Protein AF-A0A967F5P3-F1 (afdb_monomer_lite)

Foldseek 3Di:
DVLVVLLVVLVVLQVVQCVDVQGADDCPPVCDPPCLVPHDPNSVSNVVSVVSNVVSVVVVVVVVVD

pLDDT: mean 93.21, std 3.64, range [77.06, 97.62]

Sequence (66 aa):
MMSYWCLFLGGVVMFASFFMPGGAAQSGWTSYAPLANIAPSGQTAWLIGMIFLITSSLLGSVNFIV

Secondary structure (DSSP, 8-state):
-HHHHHHHHHHHHHHHGGGSTT-S--STTTT-TTHHHHS-THHHHHHHHHHHHHHHHHHHHHHHH-

Radius of gyration: 13.42 Å; chains: 1; bounding box: 32×17×37 Å

Structure (mmCIF, N/CA/C/O backbone):
data_AF-A0A967F5P3-F1
#
_entry.id   AF-A0A967F5P3-F1
#
loop_
_atom_site.group_PDB
_atom_site.id
_atom_site.type_symbol
_atom_site.label_atom_id
_atom_site.label_alt_id
_atom_site.label_comp_id
_atom_site.label_asym_id
_atom_site.label_entity_id
_atom_site.label_seq_id
_atom_site.pdbx_PDB_ins_code
_atom_site.Cartn_x
_atom_site.Cartn_y
_atom_site.Cartn_z
_atom_site.occupancy
_atom_site.B_iso_or_equiv
_atom_site.auth_seq_id
_atom_site.auth_comp_id
_atom_site.auth_asym_id
_atom_site.auth_atom_id
_atom_site.pdbx_PDB_model_num
ATOM 1 N N . MET A 1 1 ? -19.033 -4.049 9.589 1.00 77.06 1 MET A N 1
ATOM 2 C CA . MET A 1 1 ? -18.329 -4.706 8.459 1.00 77.06 1 MET A CA 1
ATOM 3 C C . MET A 1 1 ? -17.581 -3.748 7.529 1.00 77.06 1 MET A C 1
ATOM 5 O O . MET A 1 1 ? -16.900 -4.224 6.632 1.00 77.06 1 MET A O 1
ATOM 9 N N . MET A 1 2 ? -17.641 -2.421 7.724 1.00 90.75 2 MET A N 1
ATOM 10 C CA . MET A 1 2 ? -1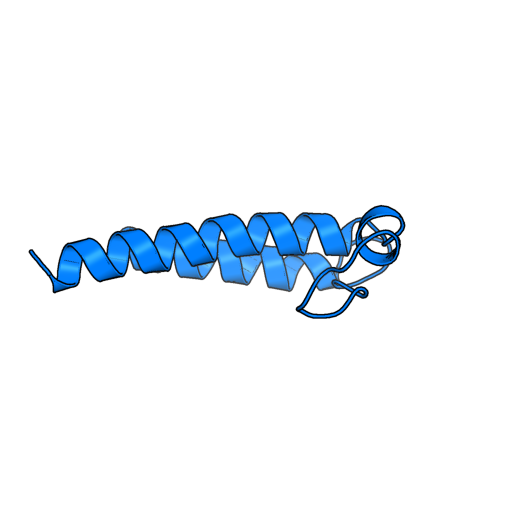6.894 -1.479 6.874 1.00 90.75 2 MET A CA 1
ATOM 11 C C . MET A 1 2 ? -15.370 -1.665 6.969 1.00 90.75 2 MET A C 1
ATOM 13 O O . MET A 1 2 ? -14.682 -1.556 5.961 1.00 90.75 2 MET A O 1
ATOM 17 N N . SER A 1 3 ? -14.857 -2.033 8.149 1.00 92.88 3 SER A N 1
ATOM 18 C CA . SER A 1 3 ? -13.443 -2.378 8.353 1.00 92.88 3 SER A CA 1
ATOM 19 C C . SER A 1 3 ? -12.954 -3.436 7.357 1.00 92.88 3 SER A C 1
ATOM 21 O O . SER A 1 3 ? -11.961 -3.218 6.674 1.00 92.88 3 SER A O 1
ATOM 23 N N . TYR A 1 4 ? -13.705 -4.526 7.175 1.00 95.56 4 TYR A N 1
ATOM 24 C CA . TYR A 1 4 ? -13.380 -5.568 6.196 1.00 95.56 4 TYR A CA 1
ATOM 25 C C . TYR A 1 4 ? -13.292 -5.035 4.756 1.00 95.56 4 TYR A C 1
ATOM 27 O O . TYR A 1 4 ? -12.358 -5.366 4.029 1.00 95.56 4 TYR A O 1
ATOM 35 N N . TRP A 1 5 ? -14.223 -4.177 4.337 1.00 96.62 5 TRP A N 1
ATOM 36 C CA . TRP A 1 5 ? -14.206 -3.619 2.982 1.00 96.62 5 TRP A CA 1
ATOM 37 C C . TRP A 1 5 ? -13.044 -2.646 2.761 1.00 96.62 5 TRP A C 1
ATOM 39 O O . TRP A 1 5 ? -12.444 -2.654 1.689 1.00 96.62 5 TRP A O 1
ATOM 49 N N . CYS A 1 6 ? -12.670 -1.862 3.777 1.00 96.12 6 CYS A N 1
ATOM 50 C CA . CYS A 1 6 ? -11.453 -1.052 3.735 1.00 96.12 6 CYS A CA 1
ATOM 5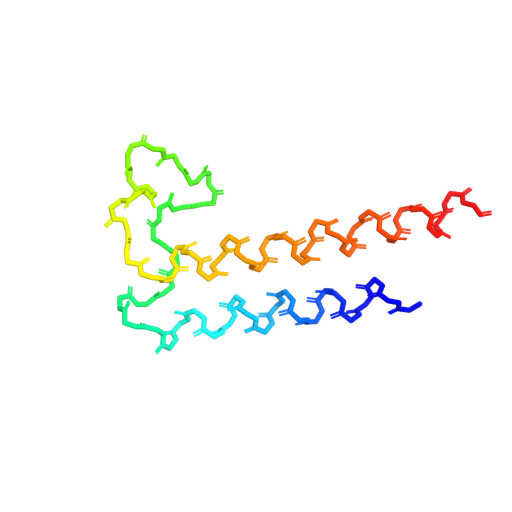1 C C . CYS A 1 6 ? -10.198 -1.930 3.611 1.00 96.12 6 CYS A C 1
ATOM 53 O O . CYS A 1 6 ? -9.336 -1.631 2.790 1.00 96.12 6 CYS A O 1
ATOM 55 N N . LEU A 1 7 ? -10.113 -3.038 4.360 1.00 96.31 7 LEU A N 1
ATOM 56 C CA . LEU A 1 7 ? -9.012 -4.002 4.251 1.00 96.31 7 LEU A CA 1
ATOM 57 C C . LEU A 1 7 ? -8.913 -4.577 2.832 1.00 96.31 7 LEU A C 1
ATOM 59 O O . LEU A 1 7 ? -7.834 -4.588 2.242 1.00 96.31 7 LEU A O 1
ATOM 63 N N . PHE A 1 8 ? -10.044 -5.023 2.279 1.00 96.69 8 PHE A N 1
ATOM 64 C CA . PHE A 1 8 ? -10.112 -5.592 0.936 1.00 96.69 8 PHE A CA 1
ATOM 65 C C . PHE A 1 8 ? -9.680 -4.581 -0.132 1.00 96.69 8 PHE A C 1
ATOM 67 O O . PHE A 1 8 ? -8.809 -4.886 -0.943 1.00 96.69 8 PHE A O 1
ATOM 74 N N . LEU A 1 9 ? -10.226 -3.361 -0.104 1.00 96.81 9 LEU A N 1
ATOM 75 C CA . LEU A 1 9 ? -9.864 -2.309 -1.056 1.00 96.81 9 LEU A CA 1
ATOM 76 C C . LEU A 1 9 ? -8.391 -1.903 -0.932 1.00 96.81 9 LEU A C 1
ATOM 78 O O . LEU A 1 9 ? -7.716 -1.777 -1.951 1.00 96.81 9 LEU A O 1
ATOM 82 N N . GLY A 1 10 ? -7.868 -1.763 0.290 1.00 96.25 10 GLY A N 1
ATOM 83 C CA . GLY A 1 10 ? -6.447 -1.492 0.517 1.00 96.25 10 GLY A CA 1
ATOM 84 C C . GLY A 1 10 ? -5.547 -2.579 -0.072 1.00 96.25 10 GLY A C 1
ATOM 85 O O . GLY A 1 10 ? -4.574 -2.270 -0.761 1.00 96.25 10 GLY A O 1
ATOM 86 N N . GLY A 1 11 ? -5.923 -3.849 0.113 1.00 94.88 11 GLY A N 1
ATOM 87 C CA . GLY A 1 11 ? -5.244 -4.993 -0.495 1.00 94.88 11 GLY A CA 1
ATOM 88 C C . GLY A 1 11 ? -5.298 -4.975 -2.025 1.00 94.88 11 GLY A C 1
ATOM 89 O O . GLY A 1 11 ? -4.266 -5.144 -2.670 1.00 94.88 11 GLY A O 1
ATOM 90 N N . VAL A 1 12 ? -6.465 -4.710 -2.620 1.00 96.56 12 VAL A N 1
ATOM 91 C CA . VAL A 1 12 ? -6.625 -4.612 -4.083 1.00 96.56 12 VAL A CA 1
ATOM 92 C C . VAL A 1 12 ? -5.770 -3.486 -4.662 1.00 96.56 12 VAL A C 1
ATOM 94 O O . VAL A 1 12 ? -5.104 -3.700 -5.670 1.00 96.56 12 VAL A O 1
ATO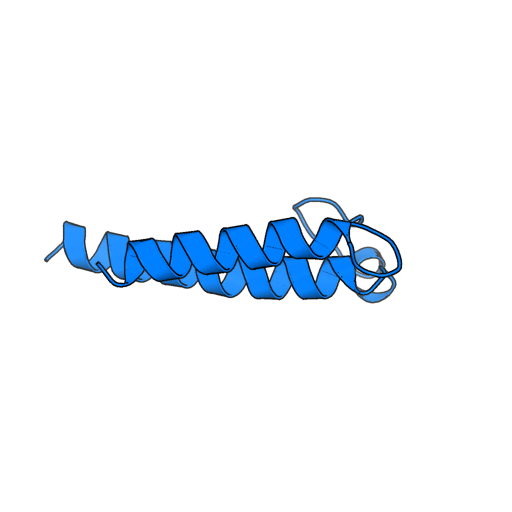M 97 N N . VAL A 1 13 ? -5.727 -2.314 -4.022 1.00 95.50 13 VAL A N 1
ATOM 98 C CA . VAL A 1 13 ? -4.883 -1.191 -4.464 1.00 95.50 13 VAL A CA 1
ATOM 99 C C . VAL A 1 13 ? -3.397 -1.558 -4.393 1.00 95.50 13 VAL A C 1
ATOM 101 O O . VAL A 1 13 ? -2.648 -1.286 -5.333 1.00 95.50 13 VAL A O 1
ATOM 104 N N . MET A 1 14 ? -2.965 -2.231 -3.323 1.00 94.00 14 MET A N 1
ATOM 105 C CA . MET A 1 14 ? -1.590 -2.725 -3.216 1.00 94.00 14 MET A CA 1
ATOM 106 C C . MET A 1 14 ? -1.263 -3.768 -4.290 1.00 94.00 14 MET A C 1
ATOM 108 O O . MET A 1 14 ? -0.195 -3.696 -4.894 1.00 94.00 14 MET A O 1
ATOM 112 N N . PHE A 1 15 ? -2.177 -4.691 -4.593 1.00 93.94 15 PHE A N 1
ATOM 113 C CA . PHE A 1 15 ? -1.996 -5.651 -5.684 1.00 93.94 15 PHE A CA 1
ATOM 114 C C . PHE A 1 15 ? -1.993 -4.983 -7.066 1.00 93.94 15 PHE A C 1
ATOM 116 O O . PHE A 1 15 ? -1.198 -5.354 -7.927 1.00 93.94 15 PHE A O 1
ATOM 123 N N . ALA A 1 16 ? -2.826 -3.964 -7.279 1.00 93.75 16 ALA A N 1
ATOM 124 C CA . ALA A 1 16 ? -2.852 -3.208 -8.525 1.00 93.75 16 ALA A CA 1
ATOM 125 C C . ALA A 1 16 ? -1.509 -2.508 -8.804 1.00 93.75 16 ALA A C 1
ATOM 127 O O . ALA A 1 16 ? -1.126 -2.374 -9.965 1.00 93.75 16 ALA A O 1
ATOM 128 N N . SER A 1 17 ? -0.756 -2.135 -7.757 1.00 91.94 17 SER A N 1
ATOM 129 C CA . SER A 1 17 ? 0.558 -1.490 -7.901 1.00 91.94 17 SER A CA 1
ATOM 130 C C . SER A 1 17 ? 1.579 -2.328 -8.683 1.00 91.94 17 SER A C 1
ATOM 132 O O . SER A 1 17 ? 2.419 -1.761 -9.374 1.00 91.94 17 SER A O 1
ATOM 134 N N . PHE A 1 18 ? 1.473 -3.664 -8.675 1.00 91.94 18 PHE A N 1
ATOM 135 C CA . PHE A 1 18 ? 2.356 -4.535 -9.463 1.00 91.94 18 PHE A CA 1
ATOM 136 C C . PHE A 1 18 ? 2.196 -4.348 -10.976 1.00 91.94 18 PHE A C 1
ATOM 138 O O . PHE A 1 18 ? 3.144 -4.581 -11.722 1.00 91.94 18 PHE A O 1
ATOM 145 N N . PHE A 1 19 ? 1.014 -3.924 -11.424 1.00 92.75 19 PHE A N 1
ATOM 146 C CA . PHE A 1 19 ? 0.698 -3.726 -12.839 1.00 92.75 19 PHE A CA 1
ATOM 147 C C . PHE A 1 19 ? 0.927 -2.282 -13.304 1.00 92.75 19 PHE A C 1
ATOM 149 O O . PHE A 1 19 ? 0.711 -1.972 -14.475 1.00 92.75 19 PHE A O 1
ATOM 156 N N . MET A 1 20 ? 1.348 -1.385 -12.407 1.00 90.12 20 MET A N 1
ATOM 157 C CA . MET A 1 20 ? 1.610 0.013 -12.743 1.00 90.12 20 MET A CA 1
ATOM 158 C C . MET A 1 20 ? 2.989 0.198 -13.398 1.00 90.12 20 MET A C 1
ATOM 160 O O . MET A 1 20 ? 3.908 -0.593 -13.161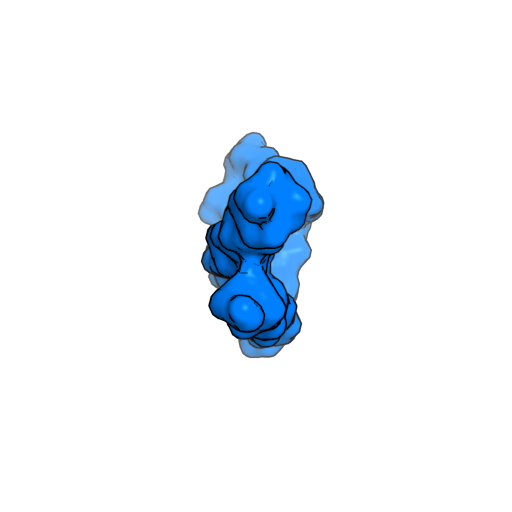 1.00 90.12 20 MET A O 1
ATOM 164 N N . PRO A 1 21 ? 3.184 1.263 -14.200 1.00 85.31 21 PRO A N 1
ATOM 165 C CA . PRO A 1 21 ? 4.492 1.600 -14.755 1.00 85.31 21 PRO A CA 1
ATOM 166 C C . PRO A 1 21 ? 5.535 1.804 -13.646 1.00 85.31 21 PRO A C 1
ATOM 168 O O . PRO A 1 21 ? 5.374 2.663 -12.773 1.00 85.31 21 PRO A O 1
ATOM 171 N N . GLY A 1 22 ? 6.610 1.012 -13.692 1.00 83.44 22 GLY A N 1
ATOM 172 C CA . GLY A 1 22 ? 7.654 0.983 -12.660 1.00 83.44 22 GLY A CA 1
ATOM 173 C C . GLY A 1 22 ? 7.444 -0.058 -11.551 1.00 83.44 22 GLY A C 1
ATOM 174 O O . GLY A 1 22 ? 8.280 -0.143 -10.653 1.00 83.44 22 GLY A O 1
ATOM 175 N N . GLY A 1 23 ? 6.385 -0.870 -11.644 1.00 89.31 23 GLY A N 1
ATOM 176 C CA . GLY A 1 23 ? 6.099 -1.976 -10.733 1.00 89.31 23 GLY A CA 1
ATOM 177 C C . GLY A 1 23 ? 5.636 -1.525 -9.347 1.00 89.31 23 GLY A C 1
ATOM 178 O O . GLY A 1 23 ? 5.213 -0.387 -9.150 1.00 89.31 23 GLY A O 1
ATOM 179 N N . ALA A 1 24 ? 5.723 -2.445 -8.385 1.00 90.31 24 ALA A N 1
ATOM 180 C CA . ALA A 1 24 ? 5.344 -2.204 -6.996 1.00 90.31 24 ALA A CA 1
ATOM 181 C C . ALA A 1 24 ? 6.263 -1.188 -6.283 1.00 90.31 24 ALA A C 1
ATOM 183 O O . ALA A 1 24 ? 7.309 -0.777 -6.793 1.00 90.31 24 ALA A O 1
ATOM 184 N N . ALA A 1 25 ? 5.868 -0.798 -5.068 1.00 90.69 25 ALA A N 1
ATOM 185 C CA . ALA A 1 25 ? 6.658 0.064 -4.190 1.00 90.69 25 ALA A CA 1
ATOM 186 C C . ALA A 1 25 ? 8.096 -0.448 -4.006 1.00 90.69 25 ALA A C 1
ATOM 188 O O . ALA A 1 25 ? 8.328 -1.604 -3.654 1.00 90.69 25 ALA A O 1
ATOM 189 N N . GLN A 1 26 ? 9.059 0.446 -4.221 1.00 90.75 26 GLN A N 1
ATOM 190 C CA . GLN A 1 26 ? 10.489 0.124 -4.287 1.00 90.75 26 GLN A CA 1
ATOM 191 C C . GLN A 1 26 ? 11.328 0.845 -3.223 1.00 90.75 26 GLN A C 1
ATOM 193 O O . GLN A 1 26 ? 12.506 0.545 -3.056 1.00 90.75 26 GLN A O 1
ATOM 198 N N . SER A 1 27 ? 10.727 1.743 -2.437 1.00 90.75 27 SER A N 1
ATOM 199 C CA . SER A 1 27 ? 11.416 2.484 -1.366 1.00 90.75 27 SER A CA 1
ATOM 200 C C . SER A 1 27 ? 11.388 1.775 -0.007 1.00 90.75 27 SER A C 1
ATOM 202 O O . SER A 1 27 ? 11.619 2.400 1.029 1.00 90.75 27 SER A O 1
ATOM 204 N N . GLY A 1 28 ? 11.091 0.472 -0.004 1.00 89.75 28 GLY A N 1
ATOM 205 C CA . GLY A 1 28 ? 10.892 -0.322 1.205 1.00 89.75 28 GLY A CA 1
ATOM 206 C C . GLY A 1 28 ? 9.639 0.074 1.994 1.00 89.75 28 GLY A C 1
ATOM 207 O O . GLY A 1 28 ? 8.925 1.018 1.657 1.00 89.75 28 GLY A O 1
ATOM 208 N N . TRP A 1 29 ? 9.375 -0.656 3.078 1.00 90.56 29 TRP A N 1
ATOM 209 C CA . TRP A 1 29 ? 8.206 -0.423 3.936 1.00 90.56 29 TRP A CA 1
ATOM 210 C C . TRP A 1 29 ? 8.315 0.856 4.779 1.00 90.56 29 TRP A C 1
ATOM 212 O O . TRP A 1 29 ? 7.299 1.396 5.204 1.00 90.56 29 TRP A O 1
ATOM 222 N N . THR A 1 30 ? 9.532 1.358 5.011 1.00 91.81 30 THR A N 1
ATOM 223 C CA . THR A 1 30 ? 9.767 2.604 5.754 1.00 91.81 30 THR A CA 1
ATOM 224 C C . THR A 1 30 ? 9.519 3.855 4.916 1.00 91.81 30 THR A C 1
ATOM 226 O O . THR A 1 30 ? 9.316 4.924 5.484 1.00 91.81 30 THR A O 1
ATOM 229 N N . SER A 1 31 ? 9.524 3.743 3.581 1.00 91.25 31 SER A N 1
ATOM 230 C CA . SER A 1 31 ? 9.238 4.841 2.651 1.00 91.25 31 SER A CA 1
ATOM 231 C C . SER A 1 31 ? 10.037 6.127 2.949 1.00 91.25 31 SER A C 1
ATOM 233 O O . SER A 1 31 ? 9.488 7.231 2.931 1.00 91.25 31 SER A O 1
ATOM 235 N N . TYR A 1 32 ? 11.342 5.999 3.225 1.00 92.62 32 TYR A N 1
ATOM 236 C CA . TYR A 1 32 ? 12.201 7.145 3.546 1.00 92.62 32 TYR A CA 1
ATOM 237 C C . TYR A 1 32 ? 12.391 8.104 2.357 1.00 92.62 32 TYR A C 1
ATOM 239 O O . TYR A 1 32 ? 12.590 7.691 1.210 1.00 92.62 32 TYR A O 1
ATOM 247 N N . ALA A 1 33 ? 12.396 9.406 2.645 1.00 92.12 33 ALA A N 1
ATOM 248 C CA . ALA A 1 33 ? 12.798 10.440 1.694 1.00 92.12 33 ALA A CA 1
ATOM 249 C C . ALA A 1 33 ? 14.339 10.495 1.548 1.00 92.12 33 ALA A C 1
ATOM 251 O O . ALA A 1 33 ? 15.042 10.202 2.515 1.00 92.12 33 ALA A O 1
ATOM 252 N N . PRO A 1 34 ? 14.886 10.878 0.374 1.00 91.44 34 PRO A N 1
ATOM 253 C CA . PRO A 1 34 ? 14.182 11.288 -0.848 1.00 91.44 34 PRO A CA 1
ATOM 254 C C . PRO A 1 34 ? 13.743 10.113 -1.734 1.00 91.44 34 PRO A C 1
ATOM 256 O O . PRO A 1 34 ? 13.021 10.333 -2.704 1.00 91.44 34 PRO A O 1
ATOM 259 N N . LEU A 1 35 ? 14.148 8.880 -1.411 1.00 90.38 35 LEU A N 1
ATOM 260 C CA . LEU A 1 35 ? 13.935 7.707 -2.260 1.00 90.38 35 LEU A CA 1
ATOM 261 C C . LEU A 1 35 ? 12.449 7.462 -2.569 1.00 90.38 35 LEU A C 1
ATOM 263 O O . LEU A 1 35 ? 12.109 7.173 -3.710 1.00 90.38 35 LEU A O 1
ATOM 267 N N . ALA A 1 36 ? 11.563 7.647 -1.588 1.00 90.44 36 ALA A N 1
ATOM 268 C CA . ALA A 1 36 ? 10.114 7.529 -1.774 1.00 90.44 36 ALA A CA 1
ATOM 269 C C . ALA A 1 36 ? 9.500 8.595 -2.693 1.00 90.44 36 ALA A C 1
ATOM 271 O O . ALA A 1 36 ? 8.453 8.352 -3.283 1.00 90.44 36 ALA A O 1
ATOM 272 N N . ASN A 1 37 ? 10.138 9.760 -2.828 1.00 92.44 37 ASN A N 1
ATOM 273 C CA . ASN A 1 37 ? 9.628 10.855 -3.654 1.00 92.44 37 ASN A CA 1
ATOM 274 C C . ASN A 1 37 ? 10.025 10.715 -5.131 1.00 92.44 37 ASN A C 1
ATOM 276 O O . ASN A 1 37 ? 9.333 11.214 -6.009 1.00 92.44 37 ASN A O 1
ATOM 280 N N . ILE A 1 38 ? 11.149 10.050 -5.403 1.00 93.62 38 ILE A N 1
ATOM 281 C CA . ILE A 1 38 ? 11.637 9.799 -6.769 1.00 93.62 38 ILE A CA 1
ATOM 282 C C . ILE A 1 38 ? 11.218 8.425 -7.304 1.00 93.62 38 ILE A C 1
ATOM 284 O O . ILE A 1 38 ? 11.482 8.111 -8.464 1.00 93.62 38 ILE A O 1
ATOM 288 N N . ALA A 1 39 ? 10.603 7.594 -6.461 1.00 90.69 39 ALA A N 1
ATOM 289 C CA . ALA A 1 39 ? 10.120 6.284 -6.856 1.00 90.69 39 ALA A CA 1
ATOM 290 C C . ALA A 1 39 ? 8.951 6.399 -7.858 1.00 90.69 39 ALA A C 1
ATOM 292 O O . ALA A 1 39 ? 8.188 7.367 -7.820 1.00 90.69 39 ALA A O 1
ATOM 293 N N . PRO A 1 40 ? 8.767 5.404 -8.743 1.00 92.56 40 PRO A N 1
ATOM 294 C CA . PRO A 1 40 ? 7.653 5.362 -9.681 1.00 92.56 40 PRO A CA 1
ATOM 295 C C . PRO A 1 40 ? 6.281 5.306 -9.002 1.00 92.56 40 PRO A C 1
ATOM 297 O O . PRO A 1 40 ? 6.148 5.079 -7.798 1.00 92.56 40 PRO A O 1
ATOM 300 N N . SER A 1 41 ? 5.239 5.424 -9.827 1.00 91.69 41 SER A N 1
ATOM 301 C CA . SER A 1 41 ? 3.829 5.509 -9.412 1.00 91.69 41 SER A CA 1
ATOM 302 C C . SER A 1 41 ? 3.333 4.388 -8.482 1.00 91.69 41 SER A C 1
ATOM 304 O O . SER A 1 41 ? 2.395 4.606 -7.711 1.00 91.69 41 SER A O 1
ATOM 306 N N . GLY A 1 42 ? 3.989 3.221 -8.478 1.00 91.81 42 GLY A N 1
ATOM 307 C CA . GLY A 1 42 ? 3.710 2.140 -7.532 1.00 91.81 42 GLY A CA 1
ATOM 308 C C . GLY A 1 42 ? 3.888 2.538 -6.063 1.00 91.81 42 GLY A C 1
ATOM 309 O O . GLY A 1 42 ? 3.138 2.063 -5.210 1.00 91.81 42 GLY A O 1
ATOM 310 N N . GLN A 1 43 ? 4.806 3.465 -5.756 1.00 94.19 43 GLN A N 1
ATOM 311 C CA . GLN A 1 43 ? 4.980 3.999 -4.401 1.00 94.19 43 GLN A CA 1
ATOM 312 C C . GLN A 1 43 ? 3.749 4.803 -3.955 1.00 94.19 43 GLN A C 1
ATOM 314 O O . GLN A 1 43 ? 3.298 4.680 -2.817 1.00 94.19 43 GLN A O 1
ATOM 319 N N . THR A 1 44 ? 3.152 5.581 -4.860 1.00 93.31 44 THR A N 1
ATOM 320 C CA . THR A 1 44 ? 1.924 6.338 -4.584 1.00 93.31 44 THR A CA 1
ATOM 321 C C . THR A 1 44 ? 0.728 5.411 -4.376 1.00 93.31 44 THR A C 1
ATOM 323 O O . THR A 1 44 ? -0.035 5.604 -3.432 1.00 93.31 44 THR A O 1
ATOM 326 N N . ALA A 1 45 ? 0.577 4.370 -5.200 1.00 94.25 45 ALA A N 1
ATOM 327 C CA . ALA A 1 45 ? -0.484 3.378 -5.015 1.00 94.25 45 ALA A CA 1
ATOM 328 C C . ALA A 1 45 ? -0.345 2.628 -3.682 1.00 94.25 45 ALA A C 1
ATOM 330 O O . ALA A 1 45 ? -1.334 2.421 -2.982 1.00 94.25 45 ALA A O 1
ATOM 331 N N . TRP A 1 46 ? 0.882 2.300 -3.277 1.00 94.06 46 TRP A N 1
ATOM 332 C CA . TRP A 1 46 ? 1.148 1.712 -1.966 1.00 94.06 46 TRP A CA 1
ATOM 333 C C . TRP A 1 46 ? 0.723 2.629 -0.810 1.00 94.06 46 TRP A C 1
ATOM 335 O O . TRP A 1 46 ? 0.077 2.159 0.127 1.00 94.06 46 TRP A O 1
ATOM 345 N N . LEU A 1 47 ? 0.989 3.940 -0.902 1.00 94.44 47 LEU A N 1
ATOM 346 C CA . LEU A 1 47 ? 0.524 4.924 0.087 1.00 94.44 47 LEU A CA 1
ATOM 347 C C . LEU A 1 47 ? -1.008 5.009 0.144 1.00 94.44 47 LEU A C 1
ATOM 349 O O . LEU A 1 47 ? -1.577 5.048 1.234 1.00 94.44 47 LEU A O 1
ATOM 353 N N . ILE A 1 48 ? -1.687 4.978 -1.006 1.00 95.62 48 ILE A N 1
ATOM 354 C CA . ILE A 1 48 ? -3.157 4.938 -1.058 1.00 95.62 48 ILE A CA 1
ATOM 355 C C . ILE A 1 48 ? -3.681 3.660 -0.385 1.00 95.62 48 ILE A C 1
ATOM 357 O O . ILE A 1 48 ? -4.614 3.723 0.414 1.00 95.62 48 ILE A O 1
ATOM 361 N N . GLY A 1 49 ? -3.050 2.510 -0.639 1.00 95.94 49 GLY A N 1
ATOM 362 C CA . GLY A 1 49 ? -3.366 1.252 0.042 1.00 95.94 49 GLY A CA 1
ATOM 363 C C . GLY A 1 49 ? -3.198 1.3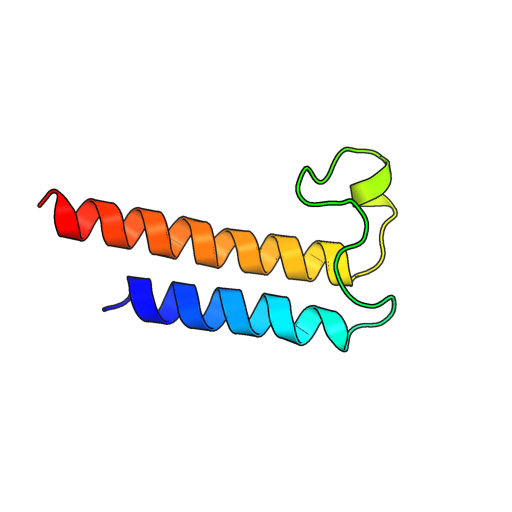42 1.564 1.00 95.94 49 GLY A C 1
ATOM 364 O O . GLY A 1 49 ? -4.065 0.879 2.307 1.00 95.94 49 GLY A O 1
ATOM 365 N N . MET A 1 50 ? -2.136 2.003 2.038 1.00 95.94 50 MET A N 1
ATOM 366 C CA . MET A 1 50 ? -1.903 2.229 3.468 1.00 95.94 50 MET A CA 1
ATOM 367 C C . MET A 1 50 ? -3.001 3.064 4.128 1.00 95.94 50 MET A C 1
ATOM 369 O O . MET A 1 50 ? -3.402 2.741 5.244 1.00 95.94 50 MET A O 1
ATOM 373 N N . ILE A 1 51 ? -3.546 4.075 3.444 1.00 97.38 51 ILE A N 1
ATOM 374 C CA . ILE A 1 51 ? -4.679 4.859 3.964 1.00 97.38 51 ILE A CA 1
ATOM 375 C C . ILE A 1 51 ? -5.861 3.931 4.274 1.00 97.38 51 ILE A C 1
ATOM 377 O O . ILE A 1 51 ? -6.383 3.951 5.388 1.00 97.38 51 ILE A O 1
ATOM 381 N N . PHE A 1 52 ? -6.230 3.054 3.337 1.00 97.62 52 PHE A N 1
ATOM 382 C CA . PHE A 1 52 ? -7.322 2.099 3.539 1.00 97.62 52 PHE A CA 1
ATOM 383 C C . PHE A 1 52 ? -7.044 1.089 4.661 1.00 97.62 52 PHE A C 1
ATOM 385 O O . PHE A 1 52 ? -7.940 0.796 5.456 1.00 97.62 52 PHE A O 1
ATOM 392 N N . LEU A 1 53 ? -5.812 0.580 4.762 1.00 96.88 53 LEU A N 1
ATOM 393 C CA . LEU A 1 53 ? -5.406 -0.347 5.824 1.00 96.88 53 LEU A CA 1
ATOM 394 C C . LEU A 1 53 ? -5.479 0.298 7.212 1.00 96.88 53 LEU A C 1
ATOM 396 O O . LEU A 1 53 ? -5.989 -0.311 8.155 1.00 96.88 53 LEU A O 1
ATOM 400 N N . ILE A 1 54 ? -5.018 1.543 7.335 1.00 97.50 54 ILE A N 1
ATOM 401 C CA . ILE A 1 54 ? -5.075 2.304 8.586 1.00 97.50 54 ILE A CA 1
ATOM 402 C C . ILE A 1 54 ? -6.534 2.568 8.973 1.00 97.50 54 ILE A C 1
ATOM 404 O O . ILE A 1 54 ? -6.918 2.314 10.116 1.00 97.50 54 ILE A O 1
ATOM 408 N N . THR A 1 55 ? -7.375 2.998 8.025 1.00 97.44 55 THR A N 1
ATOM 409 C CA . THR A 1 55 ? -8.813 3.192 8.264 1.00 97.44 55 THR A CA 1
ATOM 410 C C . THR A 1 55 ? -9.504 1.893 8.681 1.00 97.44 55 THR A C 1
ATOM 412 O O . THR A 1 55 ? -10.298 1.906 9.620 1.00 97.44 55 THR A O 1
ATOM 415 N N . SER A 1 56 ? -9.180 0.763 8.044 1.00 97.56 56 SER A N 1
ATOM 416 C CA . SER A 1 56 ? -9.696 -0.555 8.430 1.00 97.56 56 SER A CA 1
ATOM 417 C C . SER A 1 56 ? -9.378 -0.882 9.888 1.00 97.56 56 SER A C 1
ATOM 419 O O . SER A 1 56 ? -10.277 -1.255 10.644 1.00 97.56 56 SER A O 1
ATOM 421 N N . SER A 1 57 ? -8.114 -0.716 10.287 1.00 97.06 57 SER A N 1
ATOM 422 C CA . SER A 1 57 ? -7.653 -1.000 11.648 1.00 97.06 57 SER A CA 1
ATOM 423 C C . SER A 1 57 ? -8.301 -0.082 12.685 1.00 97.06 57 SER A C 1
ATOM 425 O O . SER A 1 57 ? -8.723 -0.568 13.729 1.00 97.06 57 SER A O 1
ATOM 427 N N . LEU A 1 58 ? -8.447 1.215 12.384 1.00 96.88 58 LEU A N 1
ATOM 428 C CA . LEU A 1 58 ? -9.139 2.185 13.245 1.00 96.88 58 LEU A CA 1
ATOM 429 C C . LEU A 1 58 ? -10.620 1.842 13.426 1.00 96.88 58 LEU A C 1
ATOM 431 O O . LEU A 1 58 ? -11.120 1.808 14.545 1.00 96.88 58 LEU A O 1
ATOM 435 N N . LEU A 1 59 ? -11.335 1.554 12.336 1.00 96.50 59 LEU A N 1
ATOM 436 C CA . LEU A 1 59 ? -12.739 1.152 12.424 1.00 96.50 59 LEU A CA 1
ATOM 437 C C . LEU A 1 59 ? -12.881 -0.180 13.168 1.00 96.50 59 LEU A C 1
ATOM 439 O O . LEU A 1 59 ? -13.808 -0.345 13.956 1.00 96.50 59 LEU A O 1
ATOM 443 N N . GLY A 1 60 ? -11.969 -1.125 12.936 1.00 96.19 60 GLY A N 1
ATOM 444 C CA . GLY A 1 60 ? -11.934 -2.403 13.639 1.00 96.19 60 GLY A CA 1
ATOM 445 C C . GLY A 1 60 ? -11.732 -2.233 15.142 1.00 96.19 60 GLY A C 1
ATOM 446 O O . GLY A 1 60 ? -12.516 -2.779 15.912 1.00 96.19 60 GLY A O 1
ATOM 447 N N . SER A 1 61 ? -10.740 -1.444 15.565 1.00 96.31 61 SER A N 1
ATOM 448 C CA . SER A 1 61 ? -10.452 -1.231 16.987 1.00 96.31 61 SER A CA 1
ATOM 449 C C . SER A 1 61 ? -11.612 -0.559 17.719 1.00 96.31 61 SER A C 1
ATOM 451 O O . SER A 1 61 ? -11.968 -1.001 18.808 1.00 96.31 61 SER A O 1
ATOM 453 N N . VAL A 1 62 ? -12.261 0.435 17.102 1.00 95.62 62 VAL A N 1
ATOM 454 C CA . VAL A 1 62 ? -13.4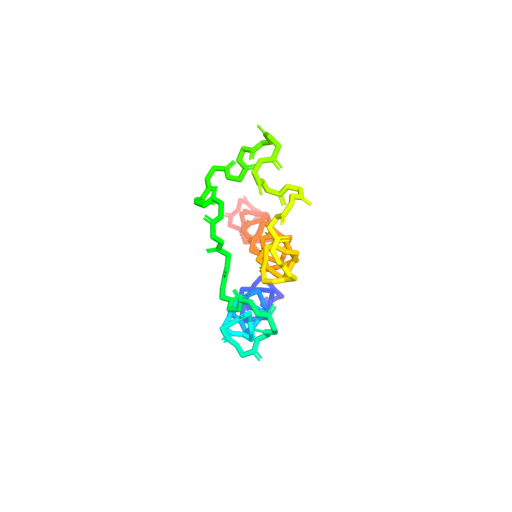56 1.080 17.670 1.00 95.62 62 VAL A CA 1
ATOM 455 C C . VAL A 1 62 ? -14.591 0.071 17.864 1.00 95.62 62 VAL A C 1
ATOM 457 O O . VAL A 1 62 ? -15.214 0.076 18.916 1.00 95.62 62 VAL A O 1
ATOM 460 N N . ASN A 1 63 ? -14.824 -0.829 16.901 1.00 93.25 63 ASN A N 1
ATOM 461 C CA . ASN A 1 63 ? -15.850 -1.875 17.031 1.00 93.25 63 ASN A CA 1
ATOM 462 C C . ASN A 1 63 ? -15.506 -2.958 18.069 1.00 93.25 63 ASN A C 1
ATOM 464 O O . ASN A 1 63 ? -16.402 -3.681 18.482 1.00 93.25 63 ASN A O 1
ATOM 468 N N . PHE A 1 64 ? -14.232 -3.137 18.431 1.00 93.56 64 PHE A N 1
ATOM 469 C CA . PHE A 1 64 ? -13.830 -4.105 19.460 1.00 93.56 64 PHE A CA 1
ATOM 470 C C . PHE A 1 64 ? -13.888 -3.533 20.877 1.00 93.56 64 PHE A C 1
ATOM 472 O O . PHE A 1 64 ? -14.066 -4.290 21.826 1.00 93.56 64 PHE A O 1
ATOM 479 N N . ILE A 1 65 ? -13.653 -2.228 21.024 1.00 94.31 65 ILE A N 1
ATOM 480 C CA . ILE A 1 65 ? -13.619 -1.553 22.327 1.00 94.31 65 ILE A CA 1
ATOM 481 C C . ILE A 1 65 ? -15.026 -1.180 22.808 1.00 94.31 65 ILE A C 1
ATOM 483 O O . ILE A 1 65 ? -15.263 -1.188 24.016 1.00 94.31 65 ILE A O 1
ATOM 487 N N . VAL A 1 66 ? -15.917 -0.810 21.883 1.00 86.00 66 VAL A N 1
ATOM 488 C CA . VAL A 1 66 ? -17.318 -0.446 22.159 1.00 86.00 66 VAL A CA 1
ATOM 489 C C . VAL A 1 66 ? -18.190 -1.691 22.158 1.00 86.00 66 VAL A C 1
ATOM 491 O O . VAL A 1 66 ? -18.950 -1.859 23.135 1.00 86.00 66 VAL A O 1
#